Protein AF-A0A838TNH0-F1 (afdb_monomer_lite)

Radius of gyration: 17.5 Å; chains: 1; bounding box: 24×35×51 Å

Secondary structure (DSSP, 8-state):
--TTS----EEE-SPPPGGGTT-S-EEEEEEEETTEEEEEEEEE--THHHHHHHHHHHHHSSS--

Structure (mmCIF, N/CA/C/O backbone):
data_AF-A0A838TNH0-F1
#
_entry.id   AF-A0A838TNH0-F1
#
loop_
_atom_site.group_PDB
_atom_site.id
_atom_site.type_symbol
_atom_site.label_atom_id
_atom_site.label_alt_id
_atom_site.label_comp_id
_atom_site.label_asym_id
_atom_site.label_entity_id
_atom_site.label_seq_id
_atom_site.pdbx_PDB_ins_code
_atom_site.Cartn_x
_atom_site.Cartn_y
_atom_site.Cartn_z
_atom_site.occupancy
_atom_site.B_iso_or_equiv
_atom_site.auth_seq_id
_atom_site.auth_comp_id
_atom_site.auth_asym_id
_atom_site.auth_atom_id
_atom_site.pdbx_PDB_model_num
ATOM 1 N N . VAL A 1 1 ? -6.578 8.089 -4.975 1.00 72.62 1 VAL A N 1
ATOM 2 C CA . VAL A 1 1 ? -5.206 8.644 -4.972 1.00 72.62 1 VAL A CA 1
ATOM 3 C C . VAL A 1 1 ? -4.512 8.157 -3.716 1.00 72.62 1 VAL A C 1
ATOM 5 O O . VAL A 1 1 ? -5.176 8.066 -2.687 1.00 72.62 1 VAL A O 1
ATOM 8 N N . ASP A 1 2 ? -3.248 7.756 -3.809 1.00 81.69 2 ASP A N 1
ATOM 9 C CA . ASP A 1 2 ? -2.454 7.381 -2.635 1.00 81.69 2 ASP A CA 1
ATOM 10 C C . ASP A 1 2 ? -2.146 8.616 -1.761 1.00 81.69 2 ASP A C 1
ATOM 12 O O . ASP A 1 2 ? -2.335 9.758 -2.185 1.00 81.69 2 ASP A O 1
ATOM 16 N N . SER A 1 3 ? -1.653 8.386 -0.545 1.00 80.81 3 SER A N 1
ATOM 17 C CA . SER A 1 3 ? -1.105 9.400 0.360 1.00 80.81 3 SER A CA 1
ATOM 18 C C . SER A 1 3 ? -0.107 10.382 -0.271 1.00 80.81 3 SER A C 1
ATOM 20 O O . SER A 1 3 ? -0.070 11.538 0.144 1.00 80.81 3 SER A O 1
ATOM 22 N N . LEU A 1 4 ? 0.655 9.961 -1.285 1.00 87.06 4 LEU A N 1
ATOM 23 C CA . LEU A 1 4 ? 1.613 10.807 -2.013 1.00 87.06 4 LEU A CA 1
ATOM 24 C C . LEU A 1 4 ? 1.004 11.519 -3.238 1.00 87.06 4 LEU A C 1
ATOM 26 O O . LEU A 1 4 ? 1.725 12.121 -4.027 1.00 87.06 4 LEU A O 1
ATOM 30 N N . GLY A 1 5 ? -0.313 11.420 -3.443 1.00 90.12 5 GLY A N 1
ATOM 31 C CA . GLY A 1 5 ? -1.008 11.987 -4.607 1.00 90.12 5 GLY A CA 1
ATOM 32 C C . GLY A 1 5 ? -0.906 11.139 -5.881 1.00 90.12 5 GLY A C 1
ATOM 33 O O . GLY A 1 5 ? -1.515 11.472 -6.895 1.00 90.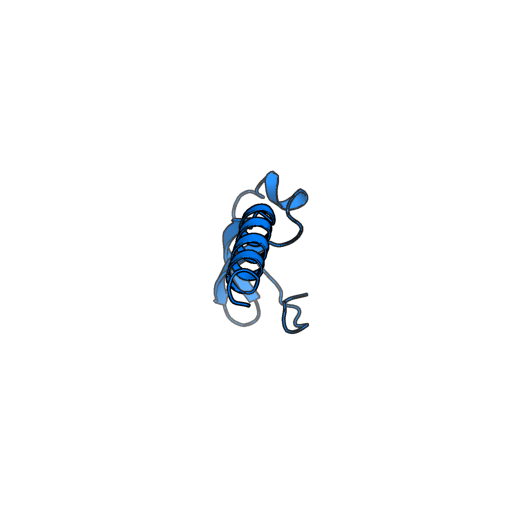12 5 GLY A O 1
ATOM 34 N N . GLY A 1 6 ? -0.189 10.014 -5.833 1.00 88.38 6 GLY A N 1
ATOM 35 C CA . GLY A 1 6 ? -0.054 9.088 -6.955 1.00 88.38 6 GLY A CA 1
ATOM 36 C C . GLY A 1 6 ? -1.351 8.343 -7.286 1.00 88.38 6 GLY A C 1
ATOM 37 O O . GLY A 1 6 ? -2.206 8.092 -6.429 1.00 88.38 6 GLY A O 1
ATOM 38 N N . THR A 1 7 ? -1.492 7.952 -8.549 1.00 89.50 7 THR A N 1
ATOM 39 C CA . THR A 1 7 ? -2.522 7.010 -9.009 1.00 89.50 7 THR A CA 1
ATOM 40 C C . THR A 1 7 ? -1.843 5.846 -9.710 1.00 89.50 7 THR A C 1
A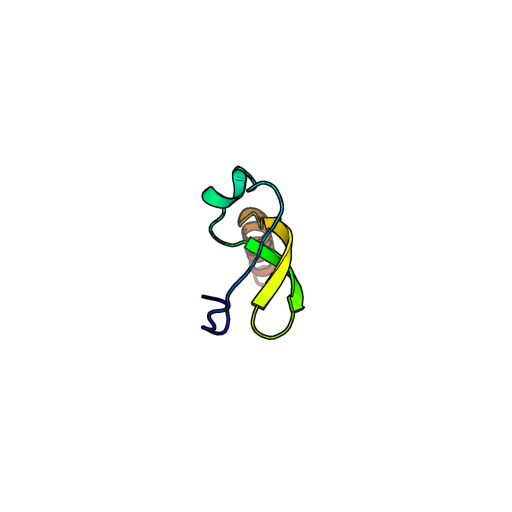TOM 42 O O . THR A 1 7 ? -0.950 6.053 -10.522 1.00 89.50 7 THR A O 1
ATOM 45 N N . ALA A 1 8 ? -2.256 4.625 -9.382 1.00 88.56 8 ALA A N 1
ATOM 46 C CA . ALA A 1 8 ? -1.704 3.405 -9.957 1.00 88.56 8 ALA A CA 1
ATOM 47 C C . ALA A 1 8 ? -2.838 2.451 -10.332 1.00 88.56 8 ALA A C 1
ATOM 49 O O . ALA A 1 8 ? -3.882 2.422 -9.670 1.00 88.56 8 ALA A O 1
ATOM 50 N N . ARG A 1 9 ? -2.633 1.664 -11.391 1.00 91.94 9 ARG A N 1
ATOM 51 C CA . ARG A 1 9 ? -3.559 0.593 -11.761 1.00 91.94 9 ARG A CA 1
ATOM 52 C C . ARG A 1 9 ? -3.328 -0.613 -10.861 1.00 91.94 9 ARG A C 1
ATOM 54 O O . ARG A 1 9 ? -2.208 -1.101 -10.743 1.00 91.94 9 ARG A O 1
ATOM 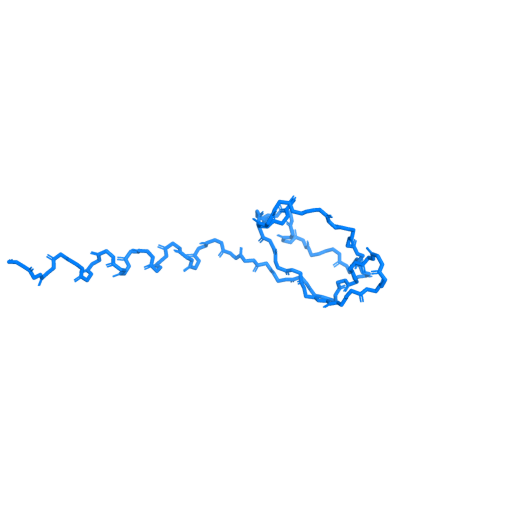61 N N . VAL A 1 10 ? -4.408 -1.095 -10.257 1.00 91.06 10 VAL A N 1
ATOM 62 C CA . VAL A 1 10 ? -4.403 -2.250 -9.361 1.00 91.06 10 VAL A CA 1
ATOM 63 C C . VAL A 1 10 ? -5.256 -3.352 -9.970 1.00 91.06 10 VAL A C 1
ATOM 65 O O . VAL A 1 10 ? -6.391 -3.099 -10.371 1.00 91.06 10 VAL A O 1
ATOM 68 N N . ILE A 1 11 ? -4.724 -4.571 -10.002 1.00 92.00 11 ILE A N 1
ATOM 69 C CA . ILE A 1 11 ? -5.457 -5.772 -10.404 1.00 92.00 11 ILE A CA 1
ATOM 70 C C . ILE A 1 11 ? -5.682 -6.635 -9.166 1.00 92.00 11 ILE A C 1
ATOM 72 O O . ILE A 1 11 ? -4.729 -7.033 -8.503 1.00 92.00 11 ILE A O 1
ATOM 76 N N . TYR A 1 12 ? -6.944 -6.933 -8.861 1.00 91.88 12 TYR A N 1
ATOM 77 C CA . TYR A 1 12 ? -7.337 -7.850 -7.794 1.00 91.88 12 TYR A CA 1
ATOM 78 C C . TYR A 1 12 ? -8.177 -8.971 -8.405 1.00 91.88 12 TYR A C 1
ATOM 80 O O . TYR A 1 12 ? -9.220 -8.707 -8.999 1.00 91.88 12 TYR A O 1
ATOM 88 N N . ARG A 1 13 ? -7.693 -10.215 -8.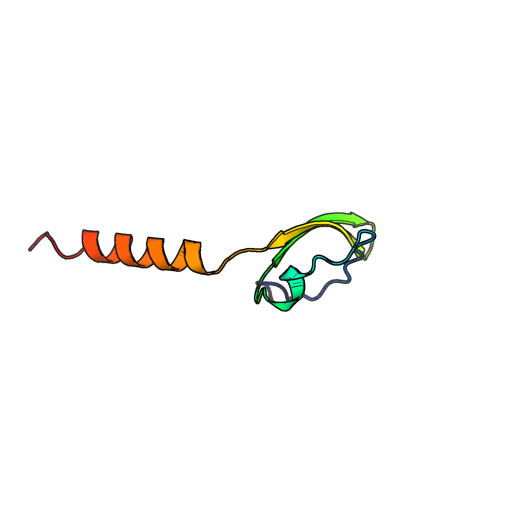316 1.00 89.69 13 ARG A N 1
ATOM 89 C CA . ARG A 1 13 ? -8.308 -11.383 -8.985 1.00 89.69 13 ARG A CA 1
ATOM 90 C C . ARG A 1 13 ? -9.268 -12.172 -8.091 1.00 89.69 13 ARG A C 1
ATOM 92 O O . ARG A 1 13 ? -9.907 -13.104 -8.564 1.00 89.69 13 ARG A O 1
ATOM 99 N N . ASN A 1 14 ? -9.347 -11.822 -6.811 1.00 86.00 14 ASN A N 1
ATOM 100 C CA . ASN A 1 14 ? -10.197 -12.498 -5.837 1.00 86.00 14 ASN A CA 1
ATOM 101 C C . ASN A 1 14 ? -11.576 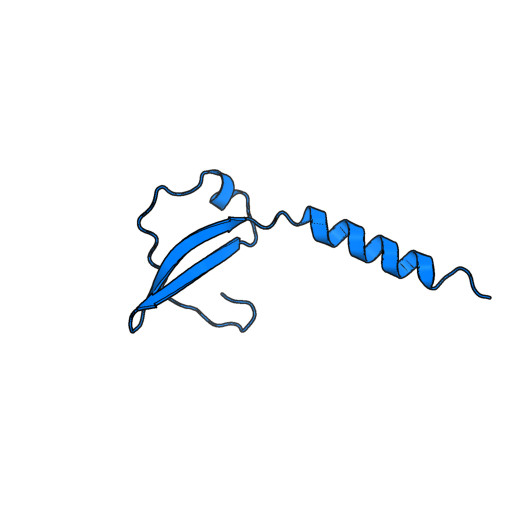-11.826 -5.739 1.00 86.00 14 ASN A C 1
ATOM 103 O O . ASN A 1 14 ? -11.815 -10.754 -6.298 1.00 86.00 14 ASN A O 1
ATOM 107 N N . ALA A 1 15 ? -12.493 -12.463 -5.010 1.00 86.31 15 ALA A N 1
ATOM 108 C CA . ALA A 1 15 ? -13.823 -11.919 -4.765 1.00 86.31 15 ALA A CA 1
ATOM 109 C C . ALA A 1 15 ? -13.746 -10.553 -4.063 1.00 86.31 15 ALA A C 1
ATOM 111 O O . ALA A 1 15 ? -13.013 -10.387 -3.087 1.00 86.31 15 ALA A O 1
ATOM 112 N N . LYS A 1 16 ? -14.525 -9.579 -4.549 1.00 82.88 16 LYS A N 1
ATOM 113 C CA . LYS A 1 16 ? -14.610 -8.240 -3.955 1.00 82.88 16 LYS A CA 1
ATOM 114 C C . LYS A 1 16 ? -15.102 -8.358 -2.499 1.00 82.88 16 LYS A C 1
ATOM 116 O O . LYS A 1 16 ? -16.208 -8.863 -2.298 1.00 82.88 16 LYS A O 1
ATOM 121 N N . PRO A 1 17 ? -14.338 -7.890 -1.495 1.00 83.44 17 PRO A N 1
ATOM 122 C CA . PRO A 1 17 ? -14.809 -7.895 -0.117 1.00 83.44 17 PRO A CA 1
ATOM 123 C C . PRO A 1 17 ? -16.018 -6.963 0.027 1.00 83.44 17 PRO A C 1
ATOM 125 O O . PRO A 1 17 ? -15.980 -5.827 -0.443 1.00 83.44 17 PRO A O 1
ATOM 128 N N . ALA A 1 18 ? -17.084 -7.424 0.686 1.00 82.69 18 ALA A N 1
ATOM 129 C CA . ALA A 1 18 ? -18.318 -6.647 0.854 1.00 82.69 18 ALA A CA 1
ATOM 130 C C . ALA A 1 18 ? -18.094 -5.346 1.650 1.00 82.69 18 ALA A C 1
ATOM 132 O O . ALA A 1 18 ? -18.701 -4.315 1.374 1.00 82.69 18 ALA A O 1
ATOM 133 N N . GLU A 1 19 ? -17.167 -5.379 2.604 1.00 78.94 19 GLU A N 1
ATOM 134 C CA . GLU A 1 19 ? -16.803 -4.249 3.464 1.00 78.94 19 GLU A CA 1
ATOM 135 C C . GLU A 1 19 ? -15.894 -3.213 2.769 1.00 78.94 19 GLU A C 1
ATOM 137 O O . GLU A 1 19 ? -15.618 -2.152 3.337 1.00 78.94 19 GLU A O 1
ATOM 142 N N . LEU A 1 20 ? -15.448 -3.478 1.531 1.00 83.38 20 LEU A N 1
ATOM 143 C CA . LEU A 1 20 ? -14.654 -2.530 0.741 1.00 83.38 20 LEU A CA 1
ATOM 144 C C . LEU A 1 20 ? -15.412 -1.218 0.505 1.00 83.38 20 LEU A C 1
ATOM 146 O O . LEU A 1 20 ? -14.817 -0.151 0.597 1.00 83.38 20 LEU A O 1
ATOM 150 N N . GLU A 1 21 ? -16.725 -1.296 0.269 1.00 81.38 21 GLU A N 1
ATOM 151 C CA . GLU A 1 21 ? -17.569 -0.122 -0.001 1.00 81.38 21 GLU A CA 1
ATOM 152 C C . GLU A 1 21 ? -17.798 0.742 1.246 1.00 81.38 21 GLU A C 1
ATOM 154 O O . GLU A 1 21 ? -18.073 1.932 1.134 1.00 81.38 21 GLU A O 1
ATOM 159 N N . GLN A 1 22 ? -17.692 0.150 2.439 1.00 81.50 22 GLN A N 1
ATOM 160 C CA . GLN A 1 22 ? -17.884 0.852 3.714 1.00 81.50 22 GLN A CA 1
ATOM 161 C C . GLN A 1 22 ? -16.592 1.506 4.219 1.00 81.50 22 GLN A C 1
ATOM 163 O O . GLN A 1 22 ? -16.613 2.283 5.173 1.00 81.50 22 GLN A O 1
ATOM 168 N N . SER A 1 23 ? -15.454 1.181 3.604 1.00 79.44 23 SER A N 1
ATOM 169 C CA . SER A 1 23 ? -14.138 1.606 4.064 1.00 79.44 23 SER A CA 1
ATOM 170 C C . SER A 1 23 ? -13.654 2.826 3.283 1.00 79.44 23 SER A C 1
ATOM 172 O O . SER A 1 23 ? -13.329 2.723 2.105 1.00 79.44 23 SER A O 1
ATOM 174 N N . GLU A 1 24 ? -13.505 3.976 3.948 1.00 80.94 24 GLU A N 1
ATOM 175 C CA . GLU A 1 24 ? -12.941 5.185 3.317 1.00 80.94 24 GLU A CA 1
ATOM 176 C C . GLU A 1 24 ? -11.474 5.012 2.896 1.00 80.94 24 GLU A C 1
ATOM 178 O O . GLU A 1 24 ? -10.999 5.648 1.953 1.00 80.94 24 GLU A O 1
ATOM 183 N N . ARG A 1 25 ? -10.720 4.175 3.622 1.00 82.50 25 ARG A N 1
ATOM 184 C CA . ARG A 1 25 ? -9.310 3.889 3.341 1.00 82.50 25 ARG A CA 1
ATOM 185 C C . ARG A 1 25 ? -9.013 2.411 3.524 1.00 82.50 25 ARG A C 1
ATOM 187 O O . ARG A 1 25 ? -9.365 1.807 4.536 1.00 82.50 25 ARG A O 1
ATOM 194 N N . VAL A 1 26 ? -8.271 1.859 2.573 1.00 86.12 26 VAL A N 1
ATOM 195 C CA . VAL A 1 26 ? -7.850 0.457 2.573 1.00 86.12 26 VAL A CA 1
ATOM 196 C C . VAL A 1 26 ? -6.361 0.349 2.301 1.00 86.12 26 VAL A C 1
ATOM 198 O O . VAL A 1 26 ? -5.765 1.217 1.665 1.00 86.12 26 VAL A O 1
ATOM 201 N N . VAL A 1 27 ? -5.749 -0.716 2.807 1.00 88.31 27 VAL A N 1
ATOM 202 C CA . VAL A 1 27 ? -4.358 -1.063 2.525 1.00 88.31 27 VAL A CA 1
ATOM 203 C C . VAL A 1 27 ? -4.345 -2.249 1.588 1.00 88.31 27 VAL A C 1
ATOM 205 O O . VAL A 1 27 ? -4.880 -3.309 1.903 1.00 88.31 27 VAL A O 1
ATOM 208 N N . LEU A 1 28 ? -3.692 -2.076 0.450 1.00 89.94 28 LEU A N 1
ATOM 209 C CA . LEU A 1 28 ? -3.495 -3.133 -0.526 1.00 89.94 28 LEU A CA 1
ATOM 210 C C . LEU A 1 28 ? -2.143 -3.796 -0.258 1.00 89.94 28 LEU A C 1
ATOM 212 O O . LEU A 1 28 ? -1.128 -3.117 -0.114 1.00 89.94 28 LEU A O 1
ATOM 216 N N . LYS A 1 29 ? -2.128 -5.124 -0.172 1.00 90.94 29 LYS A N 1
ATOM 217 C CA . LYS A 1 29 ? -0.914 -5.939 -0.080 1.00 90.94 29 LYS A CA 1
ATOM 218 C C . LYS A 1 29 ? -0.787 -6.748 -1.357 1.00 90.94 29 LYS A C 1
ATOM 220 O O . LYS A 1 29 ? -1.756 -7.367 -1.795 1.00 90.94 29 LYS A O 1
ATOM 225 N N . GLY A 1 30 ? 0.391 -6.718 -1.956 1.00 92.00 30 GLY A N 1
ATOM 226 C CA . GLY A 1 30 ? 0.610 -7.292 -3.271 1.00 92.00 30 GLY A CA 1
ATOM 227 C C . GLY A 1 30 ? 2.007 -7.021 -3.796 1.00 92.00 30 GLY A C 1
ATOM 228 O O . GLY A 1 30 ? 2.895 -6.608 -3.040 1.00 92.00 30 GLY A O 1
ATOM 229 N N . LYS A 1 31 ? 2.182 -7.235 -5.098 1.00 93.69 31 LYS A N 1
ATOM 230 C CA . LYS A 1 31 ? 3.447 -7.059 -5.811 1.00 93.69 31 LYS A CA 1
ATOM 231 C C . LYS A 1 31 ? 3.243 -6.212 -7.061 1.00 93.69 31 LYS A C 1
ATOM 233 O O . LYS A 1 31 ? 2.221 -6.298 -7.734 1.00 93.69 31 LYS A O 1
ATOM 238 N N . MET A 1 32 ? 4.245 -5.406 -7.394 1.00 92.50 32 MET A N 1
ATOM 239 C CA . MET A 1 32 ? 4.274 -4.683 -8.661 1.00 92.50 32 MET A CA 1
ATOM 240 C C . MET A 1 32 ? 4.691 -5.645 -9.778 1.00 92.50 32 MET A C 1
ATOM 242 O O . MET A 1 32 ? 5.732 -6.292 -9.675 1.00 92.50 32 MET A O 1
ATOM 246 N N . ASN A 1 33 ? 3.871 -5.754 -10.820 1.00 92.38 33 ASN A N 1
ATOM 247 C CA . ASN A 1 33 ? 4.120 -6.583 -11.992 1.00 92.38 33 ASN A CA 1
ATOM 248 C C . ASN A 1 33 ? 4.179 -5.681 -13.232 1.00 92.38 33 ASN A C 1
ATOM 250 O O . ASN A 1 33 ? 3.162 -5.353 -13.847 1.00 92.38 33 ASN A O 1
ATOM 254 N N . GLY A 1 34 ? 5.387 -5.212 -13.550 1.00 90.81 34 GLY A N 1
ATOM 255 C CA . GLY A 1 34 ? 5.605 -4.219 -14.598 1.00 90.81 34 GLY A CA 1
ATOM 256 C C . GLY A 1 34 ? 4.949 -2.887 -14.240 1.00 90.81 34 GLY A C 1
ATOM 257 O O . GLY A 1 34 ? 5.378 -2.226 -13.301 1.00 90.81 34 GLY A O 1
ATOM 258 N N . ASP A 1 35 ? 3.907 -2.515 -14.980 1.00 90.81 35 ASP A N 1
ATOM 259 C CA . ASP A 1 35 ? 3.206 -1.229 -14.838 1.00 90.81 35 ASP A CA 1
ATOM 260 C C . ASP A 1 35 ? 1.973 -1.301 -13.913 1.00 90.81 35 ASP A C 1
ATOM 262 O O . ASP A 1 35 ? 1.404 -0.282 -13.524 1.00 90.81 35 ASP A O 1
ATOM 266 N N . VAL A 1 36 ? 1.543 -2.512 -13.539 1.00 92.81 36 VAL A N 1
ATOM 267 C CA . VAL A 1 36 ? 0.355 -2.726 -12.701 1.00 92.81 36 VAL A CA 1
ATOM 268 C C . VAL A 1 36 ? 0.729 -3.308 -11.346 1.00 92.81 36 VAL A C 1
ATOM 270 O O . VAL A 1 36 ? 1.663 -4.094 -11.214 1.00 92.81 36 VAL A O 1
ATOM 273 N N . PHE A 1 37 ? -0.027 -2.950 -10.315 1.00 93.50 37 PHE A N 1
ATOM 274 C CA . PHE A 1 37 ? 0.099 -3.560 -8.998 1.00 93.50 37 PHE A CA 1
ATOM 275 C C . PHE A 1 37 ? -0.870 -4.741 -8.888 1.00 93.50 37 PHE A C 1
ATOM 277 O O . PHE A 1 37 ? -2.087 -4.548 -8.838 1.00 93.50 37 PHE A O 1
ATOM 284 N N . GLU A 1 38 ? -0.351 -5.968 -8.856 1.00 93.88 38 GLU A N 1
ATOM 285 C CA . GLU A 1 38 ? -1.161 -7.149 -8.559 1.00 93.88 38 GLU A CA 1
ATOM 286 C C . GLU A 1 38 ? -1.361 -7.250 -7.048 1.00 93.88 38 GLU A C 1
ATOM 288 O O . GLU A 1 38 ? -0.422 -7.450 -6.277 1.00 93.88 38 GLU A O 1
ATOM 293 N N . CYS A 1 39 ? -2.606 -7.060 -6.622 1.00 93.25 39 CYS A N 1
ATOM 294 C CA . CYS A 1 39 ? -3.001 -7.133 -5.229 1.00 93.25 39 CYS A CA 1
ATOM 295 C C . CYS A 1 39 ? -3.382 -8.572 -4.869 1.00 93.25 39 CYS A C 1
ATOM 297 O O . CYS A 1 39 ? -4.266 -9.169 -5.484 1.00 93.25 39 CYS A O 1
ATOM 299 N N . ASP A 1 40 ? -2.741 -9.095 -3.827 1.00 91.38 40 ASP A N 1
ATOM 300 C CA . ASP A 1 40 ? -3.035 -10.408 -3.257 1.00 91.38 40 ASP A CA 1
ATOM 301 C C . ASP A 1 40 ? -4.108 -10.301 -2.165 1.00 91.38 40 ASP A C 1
ATOM 303 O O . ASP A 1 40 ? -5.015 -11.127 -2.082 1.00 91.38 40 ASP A O 1
ATOM 307 N N . ASN A 1 41 ? -4.016 -9.271 -1.315 1.00 88.31 41 ASN A N 1
ATOM 308 C CA . ASN A 1 41 ? -4.866 -9.102 -0.136 1.00 88.31 41 ASN A CA 1
ATOM 309 C C . ASN A 1 41 ? -5.247 -7.638 0.104 1.00 88.31 41 ASN A C 1
ATOM 311 O O . ASN A 1 41 ? -4.412 -6.740 -0.001 1.00 88.31 41 ASN A O 1
ATOM 315 N N . ILE A 1 42 ? -6.492 -7.417 0.526 1.00 89.25 42 ILE A N 1
ATOM 316 C CA . ILE A 1 42 ? -7.012 -6.105 0.917 1.00 89.25 42 ILE A CA 1
ATOM 317 C C . ILE A 1 42 ? -7.208 -6.108 2.431 1.00 89.25 42 ILE A C 1
ATOM 319 O O . ILE A 1 42 ? -7.943 -6.931 2.969 1.00 89.25 42 ILE A O 1
ATOM 323 N N . LEU A 1 43 ? -6.548 -5.183 3.120 1.00 86.00 43 LEU A N 1
ATOM 324 C CA . LEU A 1 43 ? -6.708 -4.963 4.549 1.00 86.00 43 LEU A CA 1
ATOM 325 C C . LEU A 1 43 ? -7.504 -3.677 4.765 1.00 86.00 43 LEU A C 1
ATOM 327 O O . LEU A 1 43 ? -7.031 -2.574 4.484 1.00 86.00 43 LEU A O 1
ATOM 331 N N . LEU A 1 44 ? -8.712 -3.823 5.289 1.00 84.81 44 LEU A N 1
ATOM 332 C CA . LEU A 1 44 ? -9.565 -2.698 5.641 1.00 84.81 44 LEU A CA 1
ATOM 333 C C . LEU A 1 44 ? -9.053 -2.081 6.946 1.00 84.81 44 LEU A C 1
ATOM 335 O O . LEU A 1 44 ? -8.829 -2.789 7.9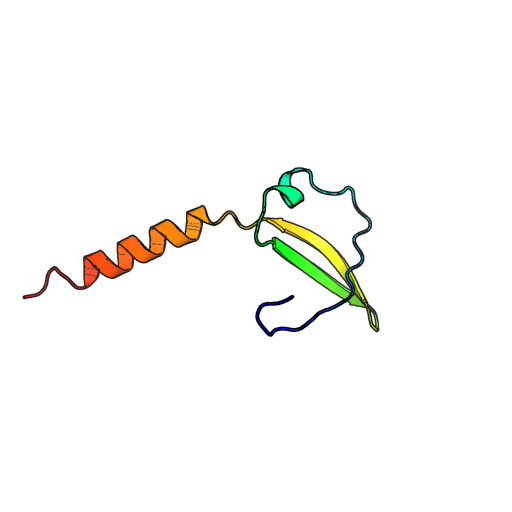31 1.00 84.81 44 LEU A O 1
ATOM 339 N N . LYS A 1 45 ? -8.819 -0.764 6.962 1.00 73.19 45 LYS A N 1
ATOM 340 C CA . LYS A 1 45 ? -8.510 -0.057 8.209 1.00 73.19 45 LYS A CA 1
ATOM 341 C C . LYS A 1 45 ? -9.800 0.532 8.759 1.00 73.19 45 LYS A C 1
ATOM 343 O O . LYS A 1 45 ? -10.336 1.468 8.177 1.00 73.19 45 LYS A O 1
ATOM 348 N N . CYS A 1 46 ? -10.248 0.060 9.920 1.00 67.25 46 CYS A N 1
ATOM 349 C CA . CYS A 1 46 ? -11.276 0.779 10.663 1.00 67.25 46 CYS A CA 1
ATOM 350 C C . CYS A 1 46 ? -10.675 2.080 11.231 1.00 67.25 46 CYS A C 1
ATOM 352 O O . CYS A 1 46 ? -9.669 2.019 11.951 1.00 67.25 46 CYS A O 1
ATOM 354 N N . PRO A 1 47 ? -11.275 3.254 10.966 1.00 61.41 47 PRO A N 1
ATOM 355 C CA . PRO A 1 47 ? -10.793 4.538 11.487 1.00 61.41 47 PRO A CA 1
ATOM 356 C C . PRO A 1 47 ? -10.829 4.607 13.022 1.00 61.41 47 PRO A C 1
ATOM 358 O O . PRO A 1 47 ? -10.119 5.410 13.626 1.00 61.41 47 PRO A O 1
ATOM 361 N N . SER A 1 48 ? -11.603 3.727 13.663 1.00 58.75 48 SER A N 1
ATOM 362 C CA . SER A 1 48 ? -11.803 3.669 15.111 1.00 58.75 48 SER A CA 1
ATOM 363 C C . SER A 1 48 ? -10.505 3.488 15.906 1.00 58.75 48 SER A C 1
ATOM 365 O O . SER A 1 48 ? -10.381 4.067 16.978 1.00 58.75 48 SER A O 1
ATOM 367 N N . LYS A 1 49 ? -9.501 2.765 15.382 1.00 56.38 49 LYS A N 1
ATOM 368 C CA . LYS A 1 49 ? -8.271 2.470 16.146 1.00 56.38 49 LYS A CA 1
ATOM 369 C C . LYS A 1 49 ? -7.387 3.704 16.391 1.00 56.38 49 LYS A C 1
ATOM 371 O O . LYS A 1 49 ? -6.737 3.783 17.422 1.00 56.38 49 LYS A O 1
ATOM 376 N N . TYR A 1 50 ? -7.394 4.684 15.483 1.00 53.12 50 TYR A N 1
ATOM 377 C CA . TYR A 1 50 ? -6.580 5.906 15.613 1.00 53.12 50 TYR A CA 1
ATOM 378 C C . TYR A 1 50 ? -7.275 7.031 16.387 1.00 53.12 50 TYR A C 1
ATOM 380 O O . TYR A 1 50 ? -6.625 8.005 16.769 1.00 53.12 50 TYR A O 1
ATOM 388 N N . LYS A 1 51 ? -8.592 6.929 16.606 1.00 52.19 51 LYS A N 1
ATOM 389 C CA . LYS A 1 51 ? -9.321 7.897 17.434 1.00 52.19 51 LYS A CA 1
ATOM 390 C C . LYS A 1 51 ? -8.938 7.758 18.909 1.00 52.19 51 LYS A C 1
ATOM 392 O O . LYS A 1 51 ? -8.825 8.771 19.587 1.00 52.19 51 LYS A O 1
ATOM 397 N N . ASP A 1 52 ? -8.658 6.536 19.355 1.00 54.66 52 ASP A N 1
ATOM 398 C CA . ASP A 1 52 ? -8.284 6.244 20.740 1.00 54.66 52 ASP A CA 1
ATOM 399 C C . ASP A 1 52 ? -6.870 6.729 21.102 1.00 54.66 52 ASP A C 1
ATOM 401 O O . ASP A 1 52 ? -6.666 7.285 22.179 1.00 54.66 52 ASP A O 1
ATOM 405 N N . GLU A 1 53 ? -5.888 6.607 20.198 1.00 51.31 53 GLU A N 1
ATOM 406 C CA . GLU A 1 53 ? -4.504 7.014 20.504 1.00 51.31 53 GLU A CA 1
ATOM 407 C C . GLU A 1 53 ? -4.340 8.532 20.669 1.00 51.31 53 GLU A C 1
ATOM 409 O O . GLU A 1 53 ? -3.563 8.974 21.515 1.00 51.31 53 GLU A O 1
ATOM 414 N N . LYS A 1 54 ? -5.106 9.358 19.939 1.00 52.34 54 LYS A N 1
ATOM 415 C CA . LYS A 1 54 ? -5.052 10.822 20.124 1.00 52.34 54 LYS A CA 1
ATOM 416 C C . LYS A 1 54 ? -5.529 11.261 21.508 1.00 52.34 54 LYS A C 1
ATOM 418 O O . LYS A 1 54 ? -4.989 12.219 22.052 1.00 52.34 54 LYS A O 1
ATOM 423 N N . THR A 1 55 ? -6.499 10.561 22.092 1.00 56.22 55 THR A N 1
ATOM 424 C CA . THR A 1 55 ? -7.014 10.884 23.430 1.00 56.22 55 THR A CA 1
ATOM 425 C C . THR A 1 55 ? -6.007 10.546 24.535 1.00 56.22 55 THR A C 1
ATOM 427 O O . THR A 1 55 ? -6.005 11.200 25.576 1.00 56.22 55 THR A O 1
ATOM 430 N N . GLN A 1 56 ? -5.124 9.565 24.317 1.00 56.38 56 GLN A N 1
ATOM 431 C CA . GLN A 1 56 ? -4.111 9.182 25.307 1.00 56.38 56 GLN A CA 1
ATOM 432 C C . GLN A 1 56 ? -2.921 10.148 25.333 1.00 56.38 56 GLN A C 1
ATOM 434 O O . GLN A 1 56 ? -2.448 10.476 26.419 1.00 56.38 56 GLN A O 1
ATOM 439 N N . LEU A 1 57 ? -2.475 10.664 24.177 1.00 58.69 57 LEU A N 1
ATOM 440 C CA . LEU A 1 57 ? -1.398 11.664 24.155 1.00 58.69 57 LEU A CA 1
ATOM 441 C C . LEU A 1 57 ? -1.808 12.970 24.852 1.00 58.69 57 LEU A C 1
ATOM 443 O O . LEU A 1 57 ? -0.992 13.554 25.554 1.00 58.69 57 LEU A O 1
ATOM 447 N N . GLU A 1 58 ? -3.061 13.414 24.717 1.00 58.66 58 GLU A N 1
ATOM 448 C CA . GLU A 1 58 ? -3.518 14.675 25.321 1.00 58.66 58 GLU A CA 1
ATOM 449 C C . GLU A 1 58 ? -3.594 14.609 26.860 1.00 58.66 58 GLU A C 1
ATOM 451 O O . GLU A 1 58 ? -3.295 15.590 27.538 1.00 58.66 58 GLU A O 1
ATOM 456 N N . LYS A 1 59 ? -3.885 13.436 27.444 1.00 56.69 59 LYS A N 1
ATOM 457 C CA . LYS A 1 59 ? -3.937 13.272 28.910 1.00 56.69 59 LYS A CA 1
ATOM 458 C C . LYS A 1 59 ? -2.571 13.303 29.597 1.00 56.69 59 LYS A C 1
ATOM 460 O O . LYS A 1 59 ? -2.512 13.594 30.790 1.00 56.69 59 LYS A O 1
ATOM 465 N N . THR A 1 60 ? -1.479 13.025 28.887 1.00 57.84 60 THR A N 1
ATOM 466 C CA . THR A 1 60 ? -0.136 13.009 29.490 1.00 57.84 60 THR A CA 1
ATOM 467 C C . THR A 1 60 ? 0.453 14.416 29.663 1.00 57.84 60 THR A C 1
ATOM 469 O O . THR A 1 60 ? 1.266 14.617 30.561 1.00 57.84 60 THR A O 1
ATOM 472 N N . PHE A 1 61 ? 0.011 15.414 28.888 1.00 60.69 61 PHE A N 1
ATOM 473 C CA . PHE A 1 61 ? 0.577 16.773 28.938 1.00 60.69 61 PHE A CA 1
ATOM 474 C C . PHE A 1 61 ? -0.115 17.739 29.917 1.00 60.69 61 PHE A C 1
ATOM 476 O O . PHE A 1 61 ? 0.375 18.849 30.101 1.00 60.69 61 PHE A O 1
ATOM 483 N N . SER A 1 62 ? -1.214 17.350 30.574 1.00 57.09 62 SER A N 1
ATOM 484 C CA . SER A 1 62 ? -1.970 18.253 31.467 1.00 57.09 62 SER A CA 1
ATOM 485 C C . SER A 1 62 ? -1.827 17.978 32.970 1.00 57.09 62 SER A C 1
ATOM 487 O O . SER A 1 62 ? -2.434 18.698 33.752 1.00 57.09 62 SER A O 1
ATOM 489 N N . ASN A 1 63 ? -1.029 16.993 33.407 1.00 54.50 63 ASN A N 1
ATOM 490 C CA . ASN A 1 63 ? -0.872 16.668 34.840 1.00 54.50 63 ASN A CA 1
ATOM 491 C C . ASN A 1 63 ? 0.529 16.981 35.407 1.00 54.50 63 ASN A C 1
ATOM 493 O O . ASN A 1 63 ? 1.035 16.285 36.288 1.00 54.50 63 ASN A O 1
ATOM 497 N N . SER A 1 64 ? 1.183 18.019 34.893 1.00 52.31 64 SER A N 1
ATOM 498 C CA . SER A 1 64 ? 2.389 18.596 35.498 1.00 52.31 64 SER A CA 1
ATOM 499 C C . SER A 1 64 ? 2.380 20.109 35.317 1.00 52.31 64 SER A C 1
ATOM 501 O O . SER A 1 64 ? 3.009 20.637 34.404 1.00 52.31 64 SER A O 1
ATOM 503 N N . ASN A 1 65 ? 1.612 20.786 36.169 1.00 48.59 65 ASN A N 1
ATOM 504 C CA . ASN A 1 65 ? 1.871 22.159 36.592 1.00 48.59 65 ASN A CA 1
ATOM 505 C C . ASN A 1 65 ? 1.236 22.386 37.964 1.00 48.59 65 ASN A C 1
ATOM 507 O O . ASN A 1 65 ? 0.067 21.968 38.125 1.00 48.59 65 ASN A O 1
#

Sequence (65 aa):
VDSLGGTARVIYRNAKPAELEQSERVVLKGKMNGDVFECDNILLKCPSKYKDEKTQLEKTFSNSN

pLDDT: mean 77.59, std 15.07, range [48.59, 93.88]

Foldseek 3Di:
DDPVPDDAAEDEPDDDDPCPVVAPDKDFDADDDPRHTYGPDIGGDDPVVVVVVVVVVVVVPPPDD